Protein AF-A0AAJ5ZLR7-F1 (afdb_monomer_lite)

Secondary structure (DSSP, 8-state):
-GGGGT--HHHHHHHTTSTTTTS-HHHHHHHHTT--TTSHHHHHHHHHTTHHHHHHT-TTHHHHHHHHHTT-HHHHHHHH-TTHHHHHHHHHHHH--

Sequence (97 aa):
MLNDIGMSANEFDDAMHLPYAAQDFLTLAMLSVGIDPDDFHTLEFAHDHFMSRTCITCPHRRICYDHMQAFDFESHYRDFCPNRDNFSKLLGKRCDA

Radius of gyration: 13.19 Å; chains: 1; bounding box: 33×22×40 Å

Structure (mmCIF, N/CA/C/O backbone):
data_AF-A0AAJ5ZLR7-F1
#
_entry.id   AF-A0AAJ5ZLR7-F1
#
loop_
_atom_site.group_PDB
_atom_site.id
_atom_site.type_symbol
_atom_site.label_atom_id
_atom_site.label_alt_id
_atom_site.label_comp_id
_atom_site.label_asym_id
_atom_site.label_entity_id
_atom_site.label_seq_id
_atom_site.pdbx_PDB_ins_code
_atom_site.Cartn_x
_atom_site.Cartn_y
_atom_site.Cartn_z
_atom_site.occupancy
_atom_site.B_iso_or_equiv
_atom_site.auth_seq_id
_atom_site.auth_comp_id
_atom_site.auth_asym_id
_atom_site.auth_atom_id
_atom_site.pdbx_PDB_model_num
ATOM 1 N N . MET A 1 1 ? 14.338 8.741 -1.560 1.00 71.38 1 MET A N 1
ATOM 2 C CA . MET A 1 1 ? 15.012 8.165 -2.750 1.00 71.38 1 MET A CA 1
ATOM 3 C C . MET A 1 1 ? 14.677 6.679 -2.839 1.00 71.38 1 MET A C 1
ATOM 5 O O . MET A 1 1 ? 14.353 6.103 -1.816 1.00 71.38 1 MET A O 1
ATOM 9 N N . LEU A 1 2 ? 14.726 6.046 -4.021 1.00 85.75 2 LEU A N 1
ATOM 10 C CA . LEU A 1 2 ? 14.330 4.628 -4.200 1.00 85.75 2 LEU A CA 1
ATOM 11 C C . LEU A 1 2 ? 15.044 3.663 -3.231 1.00 85.75 2 LEU A C 1
ATOM 13 O O . LEU A 1 2 ? 14.437 2.722 -2.727 1.00 85.75 2 LEU A O 1
ATOM 17 N N . ASN A 1 3 ? 16.298 3.962 -2.887 1.00 86.31 3 ASN A N 1
ATOM 18 C CA . ASN A 1 3 ? 17.065 3.199 -1.901 1.00 86.31 3 ASN A CA 1
ATOM 19 C C . ASN A 1 3 ? 16.445 3.218 -0.495 1.00 86.31 3 ASN A C 1
ATOM 21 O O . ASN A 1 3 ? 16.559 2.226 0.217 1.00 86.31 3 ASN A O 1
ATOM 25 N N . ASP A 1 4 ? 15.756 4.298 -0.117 1.00 86.94 4 ASP A N 1
ATOM 26 C CA . ASP A 1 4 ? 15.127 4.446 1.204 1.00 86.94 4 ASP A CA 1
ATOM 27 C C . ASP A 1 4 ? 13.936 3.492 1.363 1.00 86.94 4 ASP A C 1
ATOM 29 O O . ASP A 1 4 ? 13.563 3.129 2.466 1.00 86.94 4 ASP A O 1
ATOM 33 N N . ILE A 1 5 ? 13.351 3.036 0.253 1.00 91.00 5 ILE A N 1
ATOM 34 C CA . ILE A 1 5 ? 12.315 1.995 0.253 1.00 91.00 5 ILE A CA 1
ATOM 35 C C . ILE A 1 5 ? 12.879 0.636 -0.191 1.00 91.00 5 ILE A C 1
ATOM 37 O O . ILE A 1 5 ? 12.125 -0.266 -0.551 1.00 91.00 5 ILE A O 1
ATOM 41 N N . GLY A 1 6 ? 14.208 0.483 -0.192 1.00 92.56 6 GLY A N 1
ATOM 42 C CA . GLY A 1 6 ? 14.898 -0.749 -0.570 1.00 92.56 6 GLY A CA 1
ATOM 43 C C . GLY A 1 6 ? 14.667 -1.166 -2.023 1.00 92.56 6 GLY A C 1
ATOM 44 O O . GLY A 1 6 ? 14.678 -2.361 -2.310 1.00 92.56 6 GLY A O 1
ATOM 45 N N . MET A 1 7 ? 14.402 -0.213 -2.918 1.00 95.06 7 MET A N 1
ATOM 46 C CA . MET A 1 7 ? 14.014 -0.461 -4.305 1.00 95.06 7 MET A CA 1
ATOM 47 C C . MET A 1 7 ? 15.140 -0.079 -5.267 1.00 95.06 7 MET A C 1
ATOM 49 O O . MET A 1 7 ? 15.726 0.999 -5.162 1.00 95.06 7 MET A O 1
ATOM 53 N N . SER A 1 8 ? 15.434 -0.961 -6.223 1.00 95.44 8 SER A N 1
ATOM 54 C CA . SER A 1 8 ? 16.415 -0.666 -7.277 1.00 95.44 8 SER A CA 1
ATOM 55 C C . SER A 1 8 ? 15.799 0.163 -8.410 1.00 95.44 8 SER A C 1
ATOM 57 O O . SER A 1 8 ? 14.585 0.156 -8.601 1.00 95.44 8 SER A O 1
ATOM 59 N N . ALA A 1 9 ? 16.635 0.841 -9.204 1.00 94.31 9 ALA A N 1
ATOM 60 C CA . ALA A 1 9 ? 16.168 1.591 -10.374 1.00 94.31 9 ALA A CA 1
ATOM 61 C C . ALA A 1 9 ? 15.496 0.686 -11.423 1.00 94.31 9 ALA A C 1
ATOM 63 O O . ALA A 1 9 ? 14.419 1.016 -11.897 1.00 94.31 9 ALA A O 1
ATOM 64 N N . ASN A 1 10 ? 16.073 -0.484 -11.722 1.00 95.56 10 ASN A N 1
ATOM 65 C CA . ASN A 1 10 ? 15.490 -1.415 -12.698 1.00 95.56 10 ASN A CA 1
ATOM 66 C C . ASN A 1 10 ? 14.127 -1.949 -12.234 1.00 95.56 10 ASN A C 1
ATOM 68 O O . ASN A 1 10 ? 13.188 -2.008 -13.013 1.00 95.56 10 ASN A O 1
ATOM 72 N N . GLU A 1 11 ? 14.005 -2.294 -10.949 1.00 95.50 11 GLU A N 1
ATOM 73 C CA . GLU A 1 11 ? 12.726 -2.722 -10.370 1.00 95.50 11 GLU A CA 1
ATOM 74 C C . GLU A 1 11 ? 11.675 -1.605 -10.433 1.00 95.50 11 GLU A C 1
ATOM 76 O O . GLU A 1 11 ? 10.488 -1.871 -10.611 1.00 95.50 11 GLU A O 1
ATOM 81 N N . PHE A 1 12 ? 12.103 -0.348 -10.284 1.00 95.31 12 PHE A N 1
ATOM 82 C CA . PHE A 1 12 ? 11.226 0.807 -10.427 1.00 95.31 12 PHE A CA 1
ATOM 83 C C . PHE A 1 12 ? 10.773 1.001 -11.870 1.00 95.31 12 PHE A C 1
ATOM 85 O O . PHE A 1 12 ? 9.574 1.143 -12.104 1.00 95.31 12 PHE A O 1
ATOM 92 N N . ASP A 1 13 ? 11.694 0.930 -12.828 1.00 96.25 13 ASP A N 1
ATOM 93 C CA . ASP A 1 13 ? 11.375 0.999 -14.254 1.00 96.25 13 ASP A CA 1
ATOM 94 C C . ASP A 1 13 ? 10.394 -0.109 -14.660 1.00 96.25 13 ASP A C 1
ATOM 96 O O . ASP A 1 13 ? 9.393 0.165 -15.324 1.00 96.25 13 ASP A O 1
ATOM 100 N N . ASP A 1 14 ? 10.598 -1.343 -14.194 1.00 96.38 14 ASP A N 1
ATOM 101 C CA . ASP A 1 14 ? 9.659 -2.446 -14.421 1.00 96.38 14 ASP A CA 1
ATOM 102 C C . ASP A 1 14 ? 8.277 -2.133 -13.822 1.00 96.38 14 ASP A C 1
ATOM 104 O O . ASP A 1 14 ? 7.250 -2.285 -14.489 1.00 96.38 14 ASP A O 1
ATOM 108 N N . ALA A 1 15 ? 8.234 -1.621 -12.588 1.00 96.19 15 ALA A N 1
ATOM 109 C CA . ALA A 1 15 ? 6.988 -1.250 -11.922 1.00 96.19 15 ALA A CA 1
ATOM 110 C C . ALA A 1 15 ? 6.237 -0.107 -12.627 1.00 96.19 15 ALA A C 1
ATOM 112 O O . ALA A 1 15 ? 5.007 -0.057 -12.561 1.00 96.19 15 ALA A O 1
ATOM 113 N N . MET A 1 16 ? 6.932 0.782 -13.346 1.00 95.75 16 MET A N 1
ATOM 114 C CA . MET A 1 16 ? 6.293 1.861 -14.112 1.00 95.75 16 MET A CA 1
ATOM 115 C C . MET A 1 16 ? 5.435 1.354 -15.278 1.00 95.75 16 MET A C 1
ATOM 117 O O . MET A 1 16 ? 4.565 2.079 -15.761 1.00 95.75 16 MET A O 1
ATOM 121 N N . HIS A 1 17 ? 5.610 0.096 -15.688 1.00 95.94 17 HIS A N 1
ATOM 122 C CA . HIS A 1 17 ? 4.770 -0.552 -16.694 1.00 95.94 17 HIS A CA 1
ATOM 123 C C . HIS A 1 17 ? 3.487 -1.165 -16.107 1.00 95.94 17 HIS A C 1
ATOM 125 O O . HIS A 1 17 ? 2.621 -1.624 -16.858 1.00 95.94 17 HIS A O 1
ATOM 131 N N . LEU A 1 18 ? 3.334 -1.188 -14.777 1.00 95.88 18 LEU A N 1
ATOM 132 C CA . LEU A 1 18 ? 2.143 -1.723 -14.123 1.00 95.88 18 LEU A CA 1
ATOM 133 C C . LEU A 1 18 ? 0.953 -0.756 -14.233 1.00 95.88 18 LEU A C 1
ATOM 135 O O . LEU A 1 18 ? 1.122 0.466 -14.298 1.00 95.88 18 LEU A O 1
ATOM 139 N N . PRO A 1 19 ? -0.291 -1.273 -14.199 1.00 96.31 19 PRO A N 1
ATOM 140 C CA . PRO A 1 19 ? -1.475 -0.429 -14.184 1.00 96.31 19 PRO A CA 1
ATOM 141 C C . PRO A 1 19 ? -1.428 0.613 -13.064 1.00 96.31 19 PRO A C 1
ATOM 143 O O . PRO A 1 19 ? -1.136 0.300 -11.906 1.00 96.31 19 PRO A O 1
ATOM 146 N N . TYR A 1 20 ? -1.769 1.852 -13.418 1.00 96.50 20 TYR A N 1
ATOM 147 C CA . TYR A 1 20 ? -1.875 2.969 -12.481 1.00 96.50 20 TYR A CA 1
ATOM 148 C C . TYR A 1 20 ? -0.581 3.234 -11.698 1.00 96.50 20 TYR A C 1
ATOM 150 O O . TYR A 1 20 ? -0.656 3.645 -10.546 1.00 96.50 20 TYR A O 1
ATOM 158 N N . ALA A 1 21 ? 0.601 2.982 -12.271 1.00 92.19 21 ALA A N 1
ATOM 159 C CA . ALA A 1 21 ? 1.891 3.107 -11.583 1.00 92.19 21 ALA A CA 1
ATOM 160 C C . ALA A 1 21 ? 2.123 4.469 -10.894 1.00 92.19 21 ALA A C 1
ATOM 162 O O . ALA A 1 21 ? 2.718 4.516 -9.822 1.00 92.19 21 ALA A O 1
ATOM 163 N N . ALA A 1 22 ? 1.585 5.559 -11.451 1.00 92.25 22 ALA A N 1
ATOM 164 C CA . ALA A 1 22 ? 1.686 6.902 -10.871 1.00 92.25 22 ALA A CA 1
ATOM 165 C C . ALA A 1 22 ? 0.799 7.131 -9.627 1.00 92.25 22 ALA A C 1
ATOM 167 O O . ALA A 1 22 ? 0.933 8.153 -8.960 1.00 92.25 22 ALA A O 1
ATOM 168 N N . GLN A 1 23 ? -0.132 6.221 -9.324 1.00 96.06 23 GLN A N 1
ATOM 169 C CA . GLN A 1 23 ? -1.070 6.376 -8.215 1.00 96.06 23 GLN A CA 1
ATOM 170 C C . GLN A 1 23 ? -0.434 5.953 -6.885 1.00 96.06 23 GLN A C 1
ATOM 172 O O . GLN A 1 23 ? 0.063 4.831 -6.748 1.00 96.06 23 GLN A O 1
ATOM 177 N N . ASP A 1 24 ? -0.533 6.802 -5.865 1.00 95.19 24 ASP A N 1
ATOM 178 C CA . ASP A 1 24 ? -0.138 6.435 -4.506 1.00 95.19 24 ASP A CA 1
ATOM 179 C C . ASP A 1 24 ? -1.252 5.648 -3.800 1.00 95.19 24 ASP A C 1
ATOM 181 O O . ASP A 1 24 ? -2.045 6.176 -3.020 1.00 95.19 24 ASP A O 1
ATOM 185 N N . PHE A 1 25 ? -1.350 4.356 -4.116 1.00 97.25 25 PHE A N 1
ATOM 186 C CA . PHE A 1 25 ? -2.330 3.484 -3.472 1.00 97.25 25 PHE A CA 1
ATOM 187 C C . PHE A 1 25 ? -2.008 3.170 -2.017 1.00 97.25 25 PHE A C 1
ATOM 189 O O . PHE A 1 25 ? -2.925 2.780 -1.304 1.00 97.25 25 PHE A O 1
ATOM 196 N N . LEU A 1 26 ? -0.756 3.298 -1.565 1.00 97.75 26 LEU A N 1
ATOM 197 C CA . LEU A 1 26 ? -0.430 2.963 -0.182 1.00 97.75 26 LEU A CA 1
ATOM 198 C C . LEU A 1 26 ? -1.076 3.970 0.767 1.00 97.75 26 LEU A C 1
ATOM 200 O O . LEU A 1 26 ? -1.787 3.564 1.683 1.00 97.75 26 LEU A O 1
ATOM 204 N N . THR A 1 27 ? -0.887 5.259 0.489 1.00 97.69 27 THR A N 1
ATOM 205 C CA . THR A 1 27 ? -1.486 6.354 1.258 1.00 97.69 27 THR A CA 1
ATOM 206 C C . THR A 1 27 ? -3.011 6.277 1.219 1.00 97.69 27 THR A C 1
ATOM 208 O O . THR A 1 27 ? -3.663 6.318 2.260 1.00 97.69 27 THR A O 1
ATOM 211 N N . LEU A 1 28 ? -3.597 6.070 0.032 1.00 97.38 28 LEU A N 1
ATOM 212 C CA . LEU A 1 28 ? -5.050 5.911 -0.107 1.00 97.38 28 LEU A CA 1
ATOM 213 C C . LEU A 1 28 ? -5.580 4.692 0.660 1.00 97.38 28 LEU A C 1
ATOM 215 O O . LEU A 1 28 ? -6.617 4.784 1.313 1.00 97.38 28 LEU A O 1
ATOM 219 N N . ALA A 1 29 ? -4.859 3.569 0.625 1.00 97.62 29 ALA A N 1
ATOM 220 C CA . ALA A 1 29 ? -5.229 2.367 1.359 1.00 97.62 29 ALA A CA 1
ATOM 221 C C . ALA A 1 29 ? -5.181 2.578 2.869 1.00 97.62 29 ALA A C 1
ATOM 223 O O . ALA A 1 29 ? -6.144 2.222 3.545 1.00 97.62 29 ALA A O 1
ATOM 224 N N . MET A 1 30 ? -4.114 3.191 3.387 1.00 98.06 30 MET A N 1
ATOM 225 C CA . MET A 1 30 ? -3.996 3.533 4.805 1.00 98.06 30 MET A CA 1
ATOM 226 C C . MET A 1 30 ? -5.180 4.386 5.259 1.00 98.06 30 MET A C 1
ATOM 228 O O . MET A 1 30 ? -5.896 3.987 6.176 1.00 98.06 30 MET A O 1
ATOM 232 N N . LEU A 1 31 ? -5.463 5.476 4.542 1.00 97.38 31 LEU A N 1
ATOM 233 C CA . LEU A 1 31 ? -6.592 6.355 4.842 1.00 97.38 31 LEU A C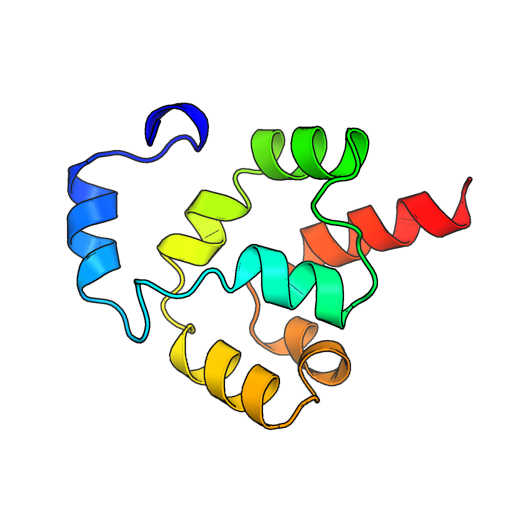A 1
ATOM 234 C C . LEU A 1 31 ? -7.931 5.609 4.801 1.00 97.38 31 LEU A C 1
ATOM 236 O O . LEU A 1 31 ? -8.751 5.775 5.702 1.00 97.38 31 LEU A O 1
ATOM 240 N N . SER A 1 32 ? -8.142 4.750 3.798 1.00 96.62 32 SER A N 1
ATOM 241 C CA . SER A 1 32 ? -9.397 4.0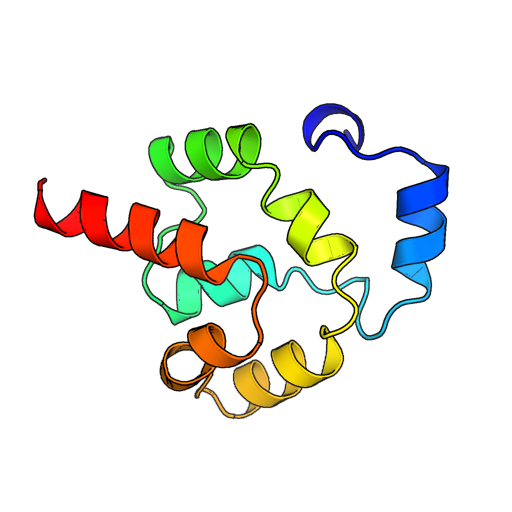02 3.637 1.00 96.62 32 SER A CA 1
ATOM 242 C C . SER A 1 32 ? -9.689 3.022 4.776 1.00 96.62 32 SER A C 1
ATOM 244 O O . SER A 1 32 ? -10.851 2.738 5.035 1.00 96.62 32 SER A O 1
ATOM 246 N N . VAL A 1 33 ? -8.657 2.534 5.476 1.00 95.62 33 VAL A N 1
ATOM 247 C CA . VAL A 1 33 ? -8.803 1.661 6.655 1.00 95.62 33 VAL A CA 1
ATOM 248 C C . VAL A 1 33 ? -8.600 2.419 7.972 1.00 95.62 33 VAL A C 1
ATOM 250 O O . VAL A 1 33 ? -8.519 1.817 9.040 1.00 95.62 33 VAL A O 1
ATOM 253 N N . GLY A 1 34 ? -8.498 3.750 7.915 1.00 96.00 34 GLY A N 1
ATOM 254 C CA . GLY A 1 34 ? -8.362 4.626 9.077 1.00 96.00 34 GLY A CA 1
ATOM 255 C C . GLY A 1 34 ? -6.961 4.692 9.693 1.00 96.00 34 GLY A C 1
ATOM 256 O O . GLY A 1 34 ? -6.842 5.098 10.846 1.00 96.00 34 GLY A O 1
ATOM 257 N N . ILE A 1 35 ? -5.912 4.286 8.979 1.00 97.38 35 ILE A N 1
ATOM 258 C CA . ILE A 1 35 ? -4.513 4.524 9.361 1.00 97.38 35 ILE A CA 1
ATOM 259 C C . ILE A 1 35 ? -4.115 5.926 8.887 1.00 97.38 35 ILE A C 1
ATOM 261 O O . ILE A 1 35 ? -4.326 6.262 7.723 1.00 97.38 35 ILE A O 1
ATOM 265 N N . ASP A 1 36 ? -3.520 6.721 9.776 1.00 97.38 36 ASP A N 1
ATOM 266 C CA . ASP A 1 36 ? -2.935 8.016 9.424 1.00 97.38 36 ASP A CA 1
ATOM 267 C C . ASP A 1 36 ? -1.551 7.800 8.779 1.00 97.38 36 ASP A C 1
ATOM 269 O O . ASP A 1 36 ? -0.639 7.344 9.472 1.00 97.38 36 ASP A O 1
ATOM 273 N N . PRO A 1 37 ? -1.374 8.070 7.472 1.00 96.75 37 PRO A N 1
ATOM 274 C CA . PRO A 1 37 ? -0.100 7.868 6.787 1.00 96.75 37 PRO A CA 1
ATOM 275 C C . PRO A 1 37 ? 0.991 8.855 7.229 1.00 96.75 37 PRO A C 1
ATOM 277 O O . PRO A 1 37 ? 2.164 8.567 6.999 1.00 96.75 37 PRO A O 1
ATOM 280 N N . ASP A 1 38 ? 0.626 9.979 7.857 1.00 96.25 38 ASP A N 1
ATOM 281 C CA . ASP A 1 38 ? 1.562 11.021 8.297 1.00 96.25 38 ASP A CA 1
ATOM 282 C C . ASP A 1 38 ? 1.984 10.856 9.770 1.00 96.25 38 ASP A C 1
ATOM 284 O O . ASP A 1 38 ? 2.890 11.548 10.247 1.00 96.25 38 ASP A O 1
ATOM 288 N N . ASP A 1 39 ? 1.369 9.919 10.498 1.00 96.75 39 ASP A N 1
ATOM 289 C CA . ASP A 1 39 ? 1.783 9.564 11.853 1.00 96.75 39 ASP A CA 1
ATOM 290 C C . ASP A 1 39 ? 3.214 9.000 11.863 1.00 96.75 39 ASP A C 1
ATOM 292 O O . ASP A 1 39 ? 3.585 8.136 11.062 1.00 96.75 39 ASP A O 1
ATOM 296 N N . PHE A 1 40 ? 4.022 9.456 12.823 1.00 95.12 40 PHE A N 1
ATOM 297 C CA . PHE A 1 40 ? 5.438 9.099 12.909 1.00 95.12 40 PHE A CA 1
ATOM 298 C C . PHE A 1 40 ? 5.658 7.584 13.028 1.00 95.12 40 PHE A C 1
ATOM 300 O O . 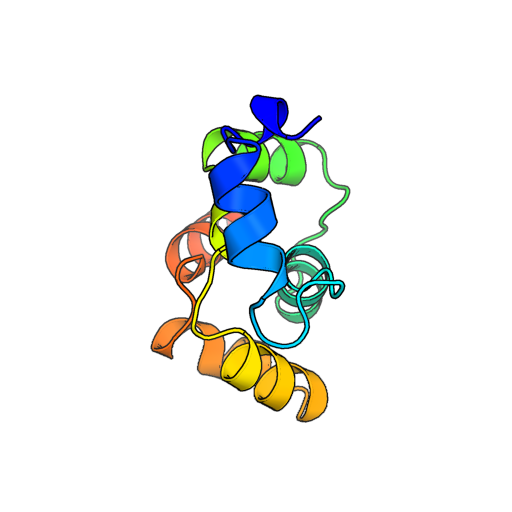PHE A 1 40 ? 6.524 7.030 12.349 1.00 95.12 40 PHE A O 1
ATOM 307 N N . HIS A 1 41 ? 4.861 6.894 13.850 1.00 95.44 41 HIS A N 1
ATOM 308 C CA . HIS A 1 41 ? 4.988 5.446 14.019 1.00 95.44 41 HIS A CA 1
ATOM 309 C C . HIS A 1 41 ? 4.524 4.682 12.782 1.00 95.44 41 HIS A C 1
ATOM 311 O O . HIS A 1 41 ? 5.073 3.621 12.475 1.00 95.44 41 HIS A O 1
ATOM 317 N N . THR A 1 42 ? 3.531 5.207 12.065 1.00 96.44 42 THR A N 1
ATOM 318 C CA . THR A 1 42 ? 3.098 4.649 10.782 1.00 96.44 42 THR A CA 1
ATOM 319 C C . THR A 1 42 ? 4.192 4.773 9.728 1.00 96.44 42 THR A C 1
ATOM 321 O O . THR A 1 42 ? 4.497 3.779 9.067 1.00 96.44 42 THR A O 1
ATOM 324 N N . LEU A 1 43 ? 4.832 5.940 9.610 1.00 95.62 43 LEU A N 1
ATOM 325 C CA . LEU A 1 43 ? 5.939 6.174 8.679 1.00 95.62 43 LEU A CA 1
ATOM 326 C C . LEU A 1 43 ? 7.137 5.259 8.965 1.00 95.62 43 LEU A C 1
ATOM 328 O O . LEU A 1 43 ? 7.629 4.595 8.051 1.00 95.62 43 LEU A O 1
ATOM 332 N N . GLU A 1 44 ? 7.571 5.177 10.227 1.00 95.88 44 GLU A N 1
ATOM 333 C CA . GLU A 1 44 ? 8.666 4.294 10.657 1.00 95.88 44 GLU A CA 1
ATOM 334 C C . GLU A 1 44 ? 8.341 2.825 10.348 1.00 95.88 44 GLU A C 1
ATOM 336 O O . GLU A 1 44 ? 9.122 2.112 9.717 1.00 95.88 44 GLU A O 1
ATOM 341 N N . PHE A 1 45 ? 7.132 2.377 10.697 1.00 96.94 45 PHE A N 1
ATOM 342 C CA . PHE A 1 45 ? 6.708 1.006 10.439 1.00 96.94 45 PHE A CA 1
ATOM 343 C C . PHE A 1 45 ? 6.626 0.691 8.939 1.00 96.94 45 PHE A C 1
ATOM 345 O O . PHE A 1 45 ? 7.064 -0.380 8.512 1.00 96.94 45 PHE A O 1
ATOM 352 N N . ALA A 1 46 ? 6.067 1.600 8.136 1.00 96.38 46 ALA A N 1
ATOM 353 C CA . ALA A 1 46 ? 5.925 1.428 6.695 1.00 96.38 46 ALA A CA 1
ATOM 354 C C . ALA A 1 46 ? 7.279 1.373 5.981 1.00 96.38 46 ALA A C 1
ATOM 356 O O . ALA A 1 46 ? 7.439 0.584 5.041 1.00 96.38 46 ALA A O 1
ATOM 357 N N . HIS A 1 47 ? 8.240 2.169 6.452 1.00 95.31 47 HIS A N 1
ATOM 358 C CA . HIS A 1 47 ? 9.627 2.136 6.008 1.00 95.31 47 HIS A CA 1
ATOM 359 C C . HIS A 1 47 ? 10.276 0.780 6.319 1.00 95.31 47 HIS A C 1
ATOM 361 O O . HIS A 1 47 ? 10.695 0.078 5.397 1.00 95.31 47 HIS A O 1
ATOM 367 N N . ASP A 1 48 ? 10.265 0.356 7.584 1.00 95.81 48 ASP A N 1
ATOM 368 C CA . ASP A 1 48 ? 10.948 -0.865 8.037 1.00 95.81 48 ASP A CA 1
ATOM 369 C C . ASP A 1 48 ? 10.378 -2.151 7.423 1.00 95.81 48 ASP A C 1
ATOM 371 O O . ASP A 1 48 ? 11.074 -3.159 7.292 1.00 95.81 48 ASP A O 1
ATOM 375 N N . HIS A 1 49 ? 9.107 -2.118 7.021 1.00 96.94 49 HIS A N 1
ATOM 376 C CA . HIS A 1 49 ? 8.419 -3.242 6.386 1.00 96.94 49 HIS A CA 1
ATOM 377 C C . HIS A 1 49 ? 8.324 -3.109 4.860 1.00 96.94 49 HIS A C 1
ATOM 379 O O . HIS A 1 49 ? 7.602 -3.884 4.230 1.00 96.94 49 HIS A O 1
ATOM 385 N N . PHE A 1 50 ? 9.026 -2.142 4.255 1.00 96.94 50 PHE A N 1
ATOM 386 C CA . PHE A 1 50 ? 9.059 -1.908 2.806 1.00 96.94 50 PHE A CA 1
ATOM 387 C C . PHE A 1 50 ? 7.661 -1.838 2.166 1.00 96.94 50 PHE A C 1
ATOM 389 O O . PHE A 1 50 ? 7.437 -2.321 1.047 1.00 96.94 50 PHE A O 1
ATOM 396 N N . MET A 1 51 ? 6.690 -1.246 2.870 1.00 97.56 51 MET A N 1
ATOM 397 C CA . MET A 1 51 ? 5.292 -1.218 2.425 1.00 97.56 51 MET A CA 1
ATOM 398 C C . MET A 1 51 ? 5.136 -0.459 1.102 1.00 97.56 51 MET A C 1
ATOM 400 O O . MET A 1 51 ? 4.362 -0.891 0.242 1.00 97.56 51 MET A O 1
ATOM 404 N N . SER A 1 52 ? 5.900 0.625 0.908 1.00 96.62 52 SER A N 1
ATOM 405 C CA . SER A 1 52 ? 5.896 1.430 -0.322 1.00 96.62 52 SER A CA 1
ATOM 406 C C . SER A 1 52 ? 6.399 0.633 -1.516 1.00 96.62 52 SER A C 1
ATOM 408 O O . SER A 1 52 ? 5.698 0.541 -2.520 1.00 96.62 52 SER A O 1
ATOM 410 N N . ARG A 1 53 ? 7.558 -0.027 -1.392 1.00 97.06 53 ARG A N 1
ATOM 411 C CA . ARG A 1 53 ? 8.086 -0.909 -2.444 1.00 97.06 53 ARG A CA 1
ATOM 412 C C . ARG A 1 53 ? 7.092 -2.015 -2.782 1.00 97.06 53 ARG A C 1
ATOM 414 O O . ARG A 1 53 ? 6.785 -2.207 -3.952 1.00 97.06 53 ARG A O 1
ATOM 421 N N . THR A 1 54 ? 6.529 -2.664 -1.760 1.00 97.69 54 THR A N 1
ATOM 422 C CA . THR A 1 54 ? 5.504 -3.709 -1.914 1.00 97.69 54 THR A CA 1
ATOM 423 C C . THR A 1 54 ? 4.281 -3.211 -2.691 1.00 97.69 54 THR A C 1
ATOM 425 O O . THR A 1 54 ? 3.719 -3.938 -3.506 1.00 97.69 54 THR A O 1
ATOM 428 N N . CYS A 1 55 ? 3.850 -1.969 -2.457 1.00 97.31 55 CYS A N 1
ATOM 429 C CA . CYS A 1 55 ? 2.716 -1.382 -3.164 1.00 97.31 55 CYS A CA 1
ATOM 430 C C . CYS A 1 55 ? 3.071 -0.981 -4.608 1.00 97.31 55 CYS A C 1
ATOM 432 O O . CYS A 1 55 ? 2.287 -1.229 -5.529 1.00 97.31 55 CYS A O 1
ATOM 434 N N . ILE A 1 56 ? 4.250 -0.388 -4.821 1.00 96.50 56 ILE A N 1
ATOM 435 C CA . ILE A 1 56 ? 4.732 0.055 -6.137 1.00 96.50 56 ILE A CA 1
ATOM 436 C C . ILE A 1 56 ? 4.855 -1.136 -7.096 1.00 96.50 56 ILE A C 1
ATOM 438 O O . ILE A 1 56 ? 4.355 -1.058 -8.214 1.00 96.50 56 ILE A O 1
ATOM 442 N N . THR A 1 57 ? 5.425 -2.257 -6.649 1.00 96.88 57 THR A N 1
ATOM 443 C CA . THR A 1 57 ? 5.641 -3.454 -7.486 1.00 96.88 57 THR A CA 1
ATOM 444 C C . THR A 1 57 ? 4.442 -4.404 -7.547 1.00 96.88 57 THR A C 1
ATOM 446 O O . THR A 1 57 ? 4.521 -5.469 -8.159 1.00 96.88 57 THR A O 1
ATOM 449 N N . CYS A 1 58 ? 3.318 -4.059 -6.913 1.00 97.44 58 CYS A N 1
ATOM 450 C CA . CYS A 1 58 ? 2.182 -4.964 -6.786 1.00 97.44 58 CYS A CA 1
ATOM 451 C C . CYS A 1 58 ? 1.526 -5.258 -8.154 1.00 97.44 58 CYS A C 1
ATOM 453 O O . CYS A 1 58 ? 1.038 -4.336 -8.811 1.00 97.44 58 CYS A O 1
ATOM 455 N N . PRO A 1 59 ? 1.393 -6.527 -8.579 1.00 94.81 59 PRO A N 1
ATOM 456 C CA . PRO A 1 59 ? 0.710 -6.850 -9.834 1.00 94.81 59 PRO A CA 1
ATOM 457 C C . PRO A 1 59 ? -0.815 -6.656 -9.744 1.00 94.81 59 PRO A C 1
ATOM 459 O O . PRO A 1 59 ? -1.487 -6.496 -10.761 1.00 94.81 59 PRO A O 1
ATOM 462 N N . HIS A 1 60 ? -1.385 -6.615 -8.533 1.00 96.06 60 HIS A N 1
ATOM 463 C CA . HIS A 1 60 ? -2.828 -6.479 -8.295 1.00 96.06 60 HIS A CA 1
ATOM 464 C C . HIS A 1 60 ? -3.320 -5.020 -8.285 1.00 96.06 60 HIS A C 1
ATOM 466 O O . HIS A 1 60 ? -4.410 -4.739 -7.792 1.00 96.06 60 HIS A O 1
ATOM 472 N N . ARG A 1 61 ? -2.552 -4.063 -8.824 1.00 96.25 61 ARG A N 1
ATOM 473 C CA . ARG A 1 61 ? -2.909 -2.628 -8.791 1.00 96.25 61 ARG A CA 1
ATOM 474 C C . ARG A 1 61 ? -4.248 -2.297 -9.445 1.00 96.25 61 ARG A C 1
ATOM 476 O O . ARG A 1 61 ? -4.918 -1.381 -8.986 1.00 96.25 61 ARG A O 1
ATOM 483 N N . ARG A 1 62 ? -4.667 -3.055 -10.463 1.00 97.31 62 ARG A N 1
ATOM 484 C CA . ARG A 1 62 ? -6.008 -2.911 -11.052 1.00 97.31 62 ARG A CA 1
ATOM 485 C C . ARG A 1 62 ? -7.114 -3.289 -10.061 1.00 97.31 62 ARG A C 1
ATOM 487 O O . ARG A 1 62 ? -8.028 -2.506 -9.877 1.00 97.31 62 ARG A O 1
ATOM 494 N N . ILE A 1 63 ? -6.970 -4.417 -9.367 1.00 97.12 63 ILE A N 1
ATOM 495 C CA . ILE A 1 63 ? -7.923 -4.854 -8.332 1.00 97.12 63 ILE A CA 1
ATOM 496 C C . ILE A 1 63 ? -7.976 -3.826 -7.193 1.00 97.12 63 ILE A C 1
ATOM 498 O O . ILE A 1 63 ? -9.052 -3.453 -6.739 1.00 97.12 63 ILE A O 1
ATOM 502 N N . CYS A 1 64 ? -6.811 -3.315 -6.774 1.00 97.31 64 CYS A N 1
ATOM 503 C CA . CYS A 1 64 ? -6.734 -2.239 -5.785 1.00 97.31 64 CYS A CA 1
ATOM 504 C C . CYS A 1 64 ? -7.520 -1.002 -6.243 1.00 97.31 64 CYS A C 1
ATOM 506 O O . CYS A 1 64 ?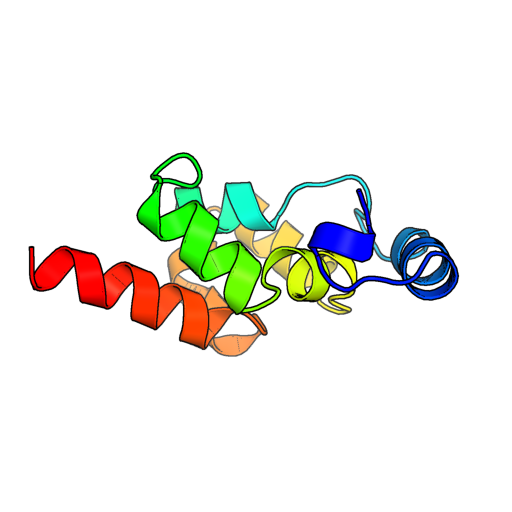 -8.347 -0.494 -5.496 1.00 97.31 64 CYS A O 1
ATOM 508 N N . TYR A 1 65 ? -7.296 -0.550 -7.481 1.00 97.81 65 TYR A N 1
ATOM 509 C CA . TYR A 1 65 ? -8.013 0.583 -8.060 1.00 97.81 65 TYR A CA 1
ATOM 510 C C . TYR A 1 65 ? -9.530 0.373 -8.059 1.00 97.81 65 TYR A C 1
ATOM 512 O O . TYR A 1 65 ? -10.251 1.267 -7.622 1.00 97.81 65 TYR A O 1
ATOM 520 N N . ASP A 1 66 ? -10.004 -0.792 -8.503 1.00 97.69 66 ASP A N 1
ATOM 521 C CA . ASP A 1 66 ? -11.435 -1.095 -8.596 1.00 97.69 66 ASP A CA 1
ATOM 522 C C . ASP A 1 66 ? -12.112 -0.990 -7.217 1.00 97.69 66 ASP A C 1
ATOM 524 O O . ASP A 1 66 ? -13.122 -0.298 -7.077 1.00 97.69 66 ASP A O 1
ATOM 528 N N . HIS A 1 67 ? -11.499 -1.566 -6.177 1.00 98.06 67 HIS A N 1
ATOM 529 C CA . HIS A 1 67 ? -12.003 -1.469 -4.803 1.00 98.06 67 HIS A CA 1
ATOM 530 C C . HIS A 1 67 ? -11.910 -0.054 -4.206 1.00 98.06 67 HIS A C 1
ATOM 532 O O . HIS A 1 67 ? -12.772 0.372 -3.433 1.00 98.06 67 HIS A O 1
ATOM 538 N N . MET A 1 68 ? -10.885 0.721 -4.575 1.00 96.44 68 MET A N 1
ATOM 539 C CA . MET A 1 68 ? -10.798 2.133 -4.181 1.00 96.44 68 MET A CA 1
ATOM 540 C C . MET A 1 68 ? -11.920 2.964 -4.812 1.00 96.44 68 MET A C 1
ATOM 542 O O . MET A 1 68 ? -12.522 3.787 -4.130 1.00 96.44 68 MET A O 1
ATOM 546 N N . GLN A 1 69 ? -12.228 2.744 -6.095 1.00 96.88 69 GLN A N 1
ATOM 547 C CA . GLN A 1 69 ? -13.320 3.443 -6.786 1.00 96.88 69 GLN A CA 1
ATOM 548 C C . GLN A 1 69 ? -14.701 3.039 -6.264 1.00 96.88 69 GLN A C 1
ATOM 550 O O . GLN A 1 69 ? -15.619 3.857 -6.254 1.00 96.88 69 GLN A O 1
ATOM 555 N N . ALA A 1 70 ? -14.850 1.788 -5.827 1.00 97.06 70 ALA A N 1
ATOM 556 C CA . ALA A 1 70 ? -16.075 1.281 -5.220 1.00 97.06 70 ALA A CA 1
ATOM 557 C C . ALA A 1 70 ? -16.240 1.676 -3.740 1.00 97.06 70 ALA A C 1
ATOM 559 O O . ALA A 1 70 ? -17.295 1.410 -3.166 1.00 97.06 70 ALA A O 1
ATOM 560 N N . PHE A 1 71 ? -15.237 2.324 -3.130 1.00 94.69 71 PHE A N 1
ATOM 561 C CA . PHE A 1 71 ? -15.198 2.663 -1.701 1.00 94.69 71 PHE A CA 1
ATOM 562 C C . PHE A 1 71 ? -15.361 1.444 -0.774 1.00 94.69 71 PHE A C 1
ATOM 564 O O . PHE A 1 71 ? -15.873 1.569 0.336 1.00 94.69 71 PHE A O 1
ATOM 571 N N . ASP A 1 72 ? -14.920 0.263 -1.212 1.00 97.12 72 ASP A N 1
ATOM 572 C CA . ASP A 1 72 ? -15.087 -1.000 -0.483 1.00 97.12 72 ASP A CA 1
ATOM 573 C C . ASP A 1 72 ? -13.754 -1.705 -0.171 1.00 97.12 72 ASP A C 1
ATOM 575 O O . ASP A 1 72 ? -13.742 -2.851 0.288 1.00 97.12 72 ASP A O 1
ATOM 579 N N . PHE A 1 73 ? -12.624 -1.015 -0.368 1.00 97.50 73 PHE A N 1
ATOM 580 C CA . PHE A 1 73 ? -11.286 -1.547 -0.100 1.00 97.50 73 PHE A CA 1
ATOM 581 C C . PHE A 1 73 ? -11.132 -2.112 1.316 1.00 97.50 73 PHE A C 1
ATOM 583 O O . PHE A 1 73 ? -10.599 -3.211 1.473 1.00 97.50 73 PHE A O 1
ATOM 590 N N . GLU A 1 74 ? -11.628 -1.409 2.342 1.00 96.50 74 GLU A N 1
ATOM 591 C CA . GLU A 1 74 ? -11.547 -1.844 3.746 1.00 96.50 74 GLU A CA 1
ATOM 592 C C . GLU A 1 74 ? -12.118 -3.256 3.954 1.00 96.50 74 GLU A C 1
ATOM 594 O O . GLU A 1 74 ? -11.573 -4.051 4.721 1.00 96.50 74 GLU A O 1
ATOM 599 N N . SER A 1 75 ? -13.176 -3.597 3.219 1.00 95.94 75 SER A N 1
ATOM 600 C CA . SER A 1 75 ? -13.852 -4.888 3.348 1.00 95.94 75 SER A CA 1
ATOM 601 C C . SER A 1 75 ? -13.138 -6.029 2.615 1.00 95.94 75 SER A C 1
ATOM 603 O O . SER A 1 75 ? -13.368 -7.185 2.957 1.00 95.94 75 SER A O 1
ATOM 605 N N . HIS A 1 76 ? -12.252 -5.729 1.657 1.00 96.62 76 HIS A N 1
ATOM 606 C CA . HIS A 1 76 ? -11.716 -6.721 0.710 1.00 96.62 76 HIS A CA 1
ATOM 607 C C . HIS A 1 76 ? -10.187 -6.808 0.671 1.00 96.62 76 HIS A C 1
ATOM 609 O O . HIS A 1 76 ? -9.632 -7.764 0.129 1.00 96.62 76 HIS A O 1
ATOM 615 N N . TYR A 1 77 ? -9.456 -5.845 1.246 1.00 96.62 77 TYR A N 1
ATOM 616 C CA . TYR A 1 77 ? -7.993 -5.812 1.121 1.00 96.62 77 TYR A CA 1
ATOM 617 C C . TYR A 1 77 ? -7.311 -7.082 1.651 1.00 96.62 77 TYR A C 1
ATOM 619 O O . TYR A 1 77 ? -6.227 -7.439 1.185 1.00 96.62 77 TYR A O 1
ATOM 627 N N . ARG A 1 78 ? -7.932 -7.787 2.606 1.00 96.56 78 ARG A N 1
ATOM 628 C CA . ARG A 1 78 ? -7.402 -9.041 3.160 1.00 96.56 78 ARG A CA 1
ATOM 629 C C . ARG A 1 78 ? -7.327 -10.167 2.127 1.00 96.56 78 ARG A C 1
ATOM 631 O O . ARG A 1 78 ? -6.487 -11.048 2.286 1.00 96.56 78 ARG A O 1
ATOM 638 N N . ASP A 1 79 ? -8.109 -10.095 1.055 1.00 96.50 79 ASP A N 1
ATOM 639 C CA . ASP A 1 79 ? -8.195 -11.156 0.052 1.00 96.50 79 ASP A CA 1
ATOM 640 C C . ASP A 1 79 ? -7.108 -11.048 -1.024 1.00 96.50 79 ASP A C 1
ATOM 642 O O . ASP A 1 79 ? -6.711 -12.055 -1.610 1.00 96.50 79 ASP A O 1
ATOM 646 N N . PHE A 1 80 ? -6.589 -9.841 -1.285 1.00 96.25 80 PHE A N 1
ATOM 647 C CA . PHE A 1 80 ? -5.676 -9.610 -2.415 1.00 96.25 80 PHE A CA 1
ATOM 648 C C . PHE A 1 80 ? -4.432 -8.775 -2.093 1.00 96.25 80 PHE A C 1
ATOM 650 O O . PHE A 1 80 ? -3.452 -8.832 -2.846 1.00 96.25 80 PHE A O 1
ATOM 657 N N . CYS A 1 81 ? -4.450 -7.967 -1.027 1.00 98.06 81 CYS A N 1
ATOM 658 C CA . CYS A 1 81 ? -3.391 -7.000 -0.762 1.00 98.06 81 CYS A CA 1
ATOM 659 C C . CYS A 1 81 ? -2.168 -7.684 -0.127 1.00 98.06 81 CYS A C 1
ATOM 661 O O . CYS A 1 81 ? -2.287 -8.315 0.931 1.00 98.06 81 CYS A O 1
ATOM 663 N N . PRO A 1 82 ? -0.959 -7.519 -0.694 1.00 97.94 82 PRO A N 1
ATOM 664 C CA . PRO A 1 82 ? 0.263 -8.009 -0.057 1.00 97.94 82 PRO A CA 1
ATOM 665 C C . PRO A 1 82 ? 0.578 -7.311 1.278 1.00 97.94 82 PRO A C 1
ATOM 667 O O . PRO A 1 82 ? 1.153 -7.928 2.166 1.00 97.94 82 PRO A O 1
ATOM 670 N N . ASN A 1 83 ? 0.139 -6.060 1.465 1.00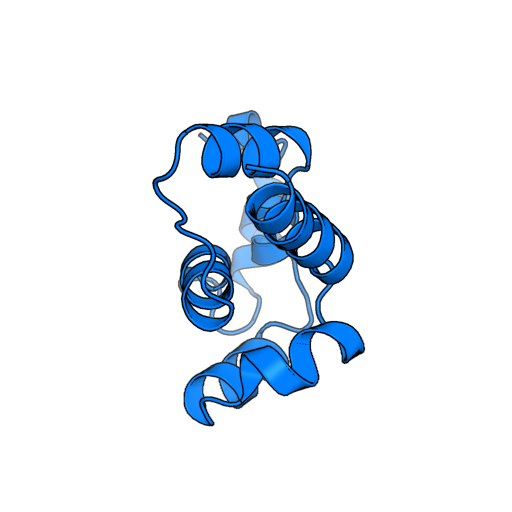 98.19 83 ASN A N 1
ATOM 671 C CA . ASN A 1 83 ? 0.314 -5.299 2.710 1.00 98.19 83 ASN A CA 1
ATOM 672 C C . ASN A 1 83 ? -0.745 -5.611 3.792 1.00 98.19 83 ASN A C 1
ATOM 674 O O . ASN A 1 83 ? -0.741 -4.968 4.841 1.00 98.19 83 ASN A O 1
ATOM 678 N N . ARG A 1 84 ? -1.648 -6.583 3.587 1.00 97.75 84 ARG A N 1
ATOM 679 C CA . ARG A 1 84 ? -2.778 -6.849 4.504 1.00 97.75 84 ARG A CA 1
ATOM 680 C C . ARG A 1 84 ? -2.370 -7.108 5.962 1.00 97.75 84 ARG A C 1
ATOM 682 O O . ARG A 1 84 ? -3.039 -6.634 6.883 1.00 97.75 84 ARG A O 1
ATOM 689 N N . ASP A 1 85 ? -1.267 -7.822 6.178 1.00 97.62 85 ASP A N 1
ATOM 690 C CA . ASP A 1 85 ? -0.794 -8.165 7.523 1.00 97.62 85 ASP A CA 1
ATOM 691 C C . ASP A 1 85 ? -0.142 -6.947 8.189 1.00 97.62 85 ASP A C 1
ATOM 693 O O . ASP A 1 85 ? -0.288 -6.733 9.391 1.00 97.62 85 ASP A O 1
ATOM 697 N N . ASN A 1 86 ? 0.510 -6.097 7.393 1.00 97.94 86 ASN A N 1
ATOM 698 C CA . ASN A 1 86 ? 1.086 -4.834 7.846 1.00 97.94 86 ASN A CA 1
ATOM 699 C C . ASN A 1 86 ? -0.011 -3.842 8.260 1.00 97.94 86 ASN A C 1
ATOM 701 O O . ASN A 1 86 ? 0.078 -3.263 9.341 1.00 97.94 86 ASN A O 1
ATOM 705 N N . PHE A 1 87 ? -1.091 -3.717 7.477 1.00 97.56 87 PHE A N 1
ATOM 706 C CA . PHE A 1 87 ? -2.261 -2.928 7.884 1.00 97.56 87 PHE A CA 1
ATOM 707 C C . PHE A 1 87 ? -2.885 -3.464 9.172 1.00 97.56 87 PHE A C 1
ATOM 709 O O . PHE A 1 87 ? -3.169 -2.693 10.082 1.00 97.56 87 PHE A O 1
ATOM 716 N N . SER A 1 88 ? -3.037 -4.785 9.293 1.00 95.50 88 SER A N 1
ATOM 717 C CA . SER A 1 88 ? -3.596 -5.396 10.506 1.00 95.50 88 SER A CA 1
ATOM 718 C C . SER A 1 88 ? -2.748 -5.099 11.750 1.00 95.50 88 SER A C 1
ATOM 720 O O . SER A 1 88 ? -3.300 -4.809 12.808 1.00 95.50 88 SER A O 1
ATOM 722 N N . LYS A 1 89 ? -1.413 -5.094 11.629 1.00 96.12 89 LYS A N 1
ATOM 723 C CA . LYS A 1 89 ? -0.505 -4.710 12.724 1.00 96.12 89 LYS A CA 1
ATOM 724 C C . LYS A 1 89 ? -0.626 -3.232 13.100 1.00 96.12 89 LYS A C 1
ATOM 726 O O . LYS A 1 89 ? -0.678 -2.919 14.286 1.00 96.12 89 LYS A O 1
ATOM 731 N N . LEU A 1 90 ? -0.675 -2.336 12.113 1.00 95.81 90 LEU A N 1
ATOM 732 C CA . LEU A 1 90 ? -0.842 -0.896 12.344 1.00 95.81 90 LEU A CA 1
ATOM 733 C C . LEU A 1 90 ? -2.180 -0.580 13.024 1.00 95.81 90 LEU A C 1
ATOM 735 O O . LEU A 1 90 ? -2.228 0.229 13.947 1.00 95.81 90 LEU A O 1
ATOM 739 N N . LEU A 1 91 ? -3.249 -1.272 12.629 1.00 94.00 91 LEU A N 1
ATOM 740 C CA . LEU A 1 91 ? -4.560 -1.148 13.265 1.00 94.00 91 LEU A CA 1
ATOM 741 C C . LEU A 1 91 ? -4.579 -1.721 14.685 1.00 94.00 91 LEU A C 1
ATOM 743 O O . LEU A 1 91 ? -5.164 -1.106 15.569 1.00 94.00 91 LEU A O 1
ATOM 747 N N . GLY A 1 92 ? -3.906 -2.852 14.924 1.00 87.69 92 GLY A N 1
ATOM 748 C CA . GLY A 1 92 ? -3.793 -3.446 16.259 1.00 87.69 92 GLY A CA 1
ATOM 749 C C . GLY A 1 92 ? -3.126 -2.512 17.274 1.00 87.69 92 GLY A C 1
ATOM 750 O O . GLY A 1 92 ? -3.626 -2.366 18.384 1.00 87.69 92 GLY A O 1
ATOM 751 N N . LYS A 1 93 ? -2.073 -1.788 16.867 1.00 67.31 93 LYS A N 1
ATOM 752 C CA . LYS A 1 93 ? -1.390 -0.803 17.727 1.00 67.31 93 LYS A CA 1
ATOM 753 C C . LYS A 1 93 ? -2.294 0.345 18.192 1.00 67.31 93 LYS A C 1
ATOM 755 O O . LYS A 1 93 ? -2.048 0.898 19.256 1.00 67.31 93 LYS A O 1
ATOM 760 N N . ARG A 1 94 ? -3.333 0.707 17.427 1.00 57.88 94 ARG A N 1
ATOM 761 C CA . ARG A 1 94 ? -4.295 1.753 17.825 1.00 57.88 94 ARG A CA 1
ATOM 762 C C . ARG A 1 94 ? -5.258 1.301 18.924 1.00 57.88 94 ARG A C 1
ATOM 764 O O . ARG A 1 94 ? -5.856 2.156 19.559 1.00 57.88 94 ARG A O 1
ATOM 771 N N . CYS A 1 95 ? -5.441 -0.004 19.128 1.00 53.94 95 CYS A N 1
ATOM 772 C CA . CYS A 1 95 ? -6.292 -0.524 20.203 1.00 53.94 95 CYS A CA 1
ATOM 773 C C . CYS A 1 95 ? -5.558 -0.643 21.547 1.00 53.94 95 CYS A C 1
ATOM 775 O O . CYS A 1 95 ? -6.220 -0.699 22.580 1.00 53.94 95 CYS A O 1
ATOM 777 N N . ASP A 1 96 ? -4.223 -0.665 21.529 1.00 47.38 96 ASP A N 1
ATOM 778 C CA . ASP A 1 96 ? -3.377 -0.793 22.723 1.00 47.38 96 ASP A CA 1
ATOM 779 C C . ASP A 1 96 ? -2.899 0.569 23.280 1.00 47.38 96 ASP A C 1
ATOM 781 O O . ASP A 1 96 ? -2.167 0.597 24.273 1.00 47.38 96 ASP A O 1
ATOM 785 N N . ALA A 1 97 ? -3.284 1.681 22.638 1.00 45.62 97 ALA A N 1
ATOM 786 C CA . ALA A 1 97 ? -2.877 3.055 22.958 1.00 45.62 97 ALA A CA 1
ATOM 787 C C . ALA A 1 97 ? -3.998 3.874 23.618 1.00 45.62 97 ALA A C 1
ATOM 789 O O . ALA A 1 97 ? -5.174 3.714 23.21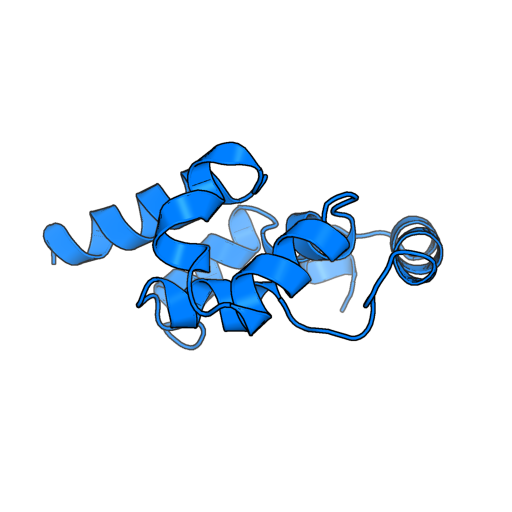8 1.00 45.62 97 ALA A O 1
#

Foldseek 3Di:
DCVLLPHDPVLLVVLVPAPPLVDPLVCLLCVLLPHHCPDPVNVVLCSVVSVRSQQSNFNCVVVSVVCSVVSNCNVPCCPRPPCNVVSVVSVVVVVVD

pLDDT: mean 93.54, std 9.89, range [45.62, 98.19]